Protein AF-A0A0J6BG78-F1 (afdb_monomer)

Nearest PDB structures (foldseek):
  8gzu-assembly1_TF  TM=2.836E-01  e=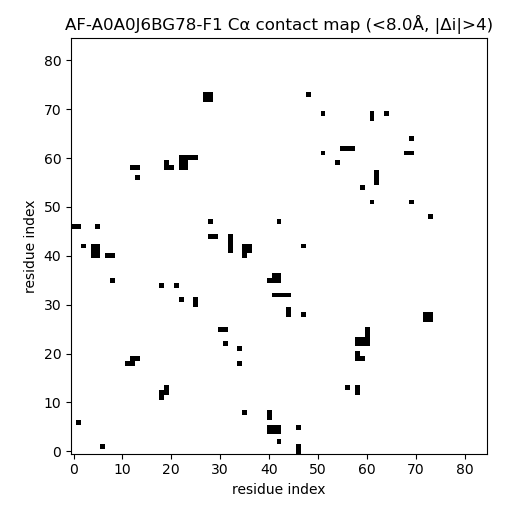6.275E+00  Tetrahymena thermophila SB210

Secondary structure (DSSP, 8-state):
---HHHHHHHHHHHH-HHHHHHHTT--SHHHHHHHHHHTT----HHHHHHHTTT---TTSTTTTSHHHHHHHHTTTHHHHHHH--

Sequence (85 aa):
MASDQFYLFAALASFSTEIQEKLRRVQTPEA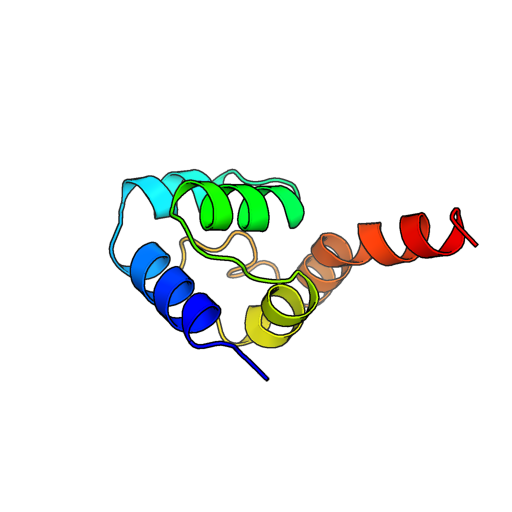ILEIAAQHGYEITLEQLSYYADRLNGEHWIWVNKGEAWRKRFFAKERQLDLQSA

Solvent-accessible surface area (backbone atoms only — not comparable to full-atom values): 5057 Å² total; per-residue (Å²): 130,82,52,72,44,44,56,52,45,55,50,47,47,73,72,3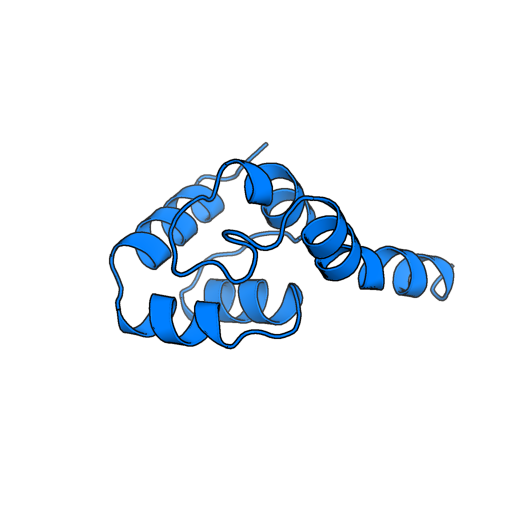3,69,70,51,22,59,50,41,55,65,54,90,47,65,62,57,53,42,51,55,34,44,77,73,75,23,80,58,52,68,69,52,52,64,72,43,54,84,74,53,71,54,84,35,40,69,56,51,94,55,52,66,72,49,46,52,54,60,66,41,68,54,68,57,55,61,64,70,75,106

Mean predicted aligned error: 5.56 Å

Radius of gyration: 12.68 Å; Cα contacts (8 Å, |Δi|>4): 64; chains: 1; bounding box: 27×25×40 Å

Foldseek 3Di:
DDDPLNVVLLVCCVPDPVNLVQQLPDQAVVSVCVSSVVVPGHDDLVRCLVCVVVSQDPSHNCHPVDDVVSCVRSVVVVVVVVVVD

pLDDT: mean 87.34, std 15.1, range [41.06, 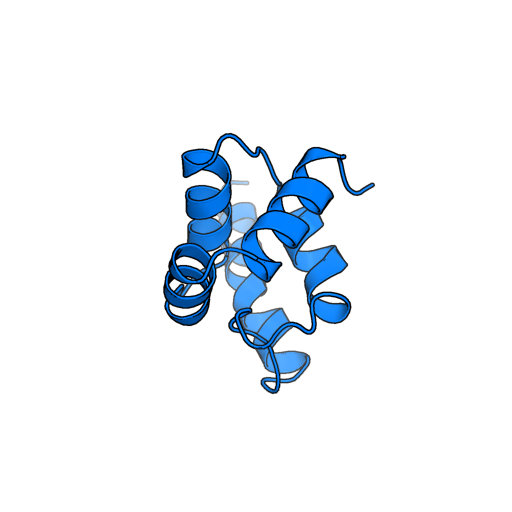96.94]

Structure (mmCIF, N/CA/C/O backbone):
data_AF-A0A0J6BG78-F1
#
_entry.id   AF-A0A0J6BG78-F1
#
loop_
_atom_site.group_PDB
_atom_site.id
_atom_site.type_symbol
_atom_site.label_atom_id
_atom_site.label_alt_id
_atom_site.label_comp_id
_atom_site.label_asym_id
_atom_site.label_entity_id
_atom_site.label_seq_id
_atom_site.pdbx_PDB_ins_code
_atom_site.Cartn_x
_atom_site.Cartn_y
_atom_site.Cartn_z
_atom_site.occupancy
_atom_site.B_iso_or_equiv
_atom_site.auth_seq_id
_atom_site.auth_comp_id
_atom_site.auth_asym_id
_atom_site.auth_atom_id
_atom_site.pdbx_PDB_model_num
ATOM 1 N N . MET A 1 1 ? 3.005 -12.380 8.994 1.00 55.84 1 MET A N 1
ATOM 2 C CA . MET A 1 1 ? 3.158 -13.012 7.659 1.00 55.84 1 MET A CA 1
ATOM 3 C C . MET A 1 1 ? 2.233 -12.285 6.688 1.00 55.84 1 MET A C 1
ATOM 5 O O . MET A 1 1 ? 1.139 -11.923 7.110 1.00 55.84 1 MET A O 1
ATOM 9 N N . ALA A 1 2 ? 2.644 -12.016 5.441 1.00 66.94 2 ALA A N 1
ATOM 10 C CA . ALA A 1 2 ? 1.689 -11.535 4.433 1.00 66.94 2 ALA A CA 1
ATOM 11 C C . ALA A 1 2 ? 0.599 -12.588 4.215 1.00 66.94 2 ALA A C 1
ATOM 13 O O . ALA A 1 2 ? 0.912 -13.769 4.072 1.00 66.94 2 ALA A O 1
ATOM 14 N N . SER A 1 3 ? -0.654 -12.146 4.218 1.00 82.12 3 SER A N 1
ATOM 15 C CA . SER A 1 3 ? -1.791 -12.958 3.797 1.00 82.12 3 SER A CA 1
ATOM 16 C C . SER A 1 3 ? -1.825 -13.050 2.271 1.00 82.12 3 SER A C 1
ATOM 18 O O . SER A 1 3 ? -1.296 -12.179 1.575 1.00 82.12 3 SER A O 1
ATOM 20 N N . ASP A 1 4 ? -2.507 -14.063 1.739 1.00 88.69 4 ASP A N 1
ATOM 21 C CA . ASP A 1 4 ? -2.768 -14.170 0.298 1.00 88.69 4 ASP A CA 1
ATOM 22 C C . ASP A 1 4 ? -3.454 -12.904 -0.240 1.00 88.69 4 ASP A C 1
ATOM 24 O O . ASP A 1 4 ? -3.143 -12.435 -1.333 1.00 88.69 4 ASP A O 1
ATOM 28 N N . GLN A 1 5 ? -4.312 -12.277 0.570 1.00 92.19 5 GLN A N 1
ATOM 29 C CA . GLN A 1 5 ? -4.989 -11.029 0.220 1.00 92.19 5 GLN A CA 1
ATOM 30 C C . GLN A 1 5 ? -4.025 -9.856 0.013 1.00 92.19 5 GLN A C 1
ATOM 32 O O . GLN A 1 5 ? -4.226 -9.065 -0.907 1.00 92.19 5 GLN A O 1
ATOM 37 N N . PHE A 1 6 ? -2.944 -9.770 0.795 1.00 94.31 6 PHE A N 1
ATOM 38 C CA . PHE A 1 6 ? -1.922 -8.743 0.595 1.00 94.31 6 PHE A CA 1
ATOM 39 C C . PHE A 1 6 ? -1.241 -8.887 -0.768 1.00 94.31 6 PHE A C 1
ATOM 41 O O . PHE A 1 6 ? -1.104 -7.911 -1.507 1.00 94.31 6 PHE A O 1
ATOM 48 N N . TYR A 1 7 ? -0.848 -10.110 -1.130 1.00 93.25 7 TYR A N 1
ATOM 49 C CA . TYR A 1 7 ? -0.210 -10.361 -2.420 1.00 93.25 7 TYR A CA 1
ATOM 50 C C . TYR A 1 7 ? -1.166 -10.137 -3.591 1.00 93.25 7 TYR A C 1
ATOM 52 O O . TYR A 1 7 ? -0.761 -9.563 -4.602 1.00 93.25 7 TYR A O 1
ATOM 60 N N . LEU A 1 8 ? -2.434 -10.531 -3.449 1.00 95.12 8 LEU A N 1
ATOM 61 C CA . LEU A 1 8 ? -3.457 -10.283 -4.463 1.00 95.12 8 LEU A CA 1
ATOM 62 C C . LEU A 1 8 ? -3.714 -8.785 -4.658 1.00 95.12 8 LEU A C 1
ATOM 64 O O . LEU A 1 8 ? -3.791 -8.332 -5.799 1.00 95.12 8 LEU A O 1
ATOM 68 N N . PHE A 1 9 ? -3.762 -8.000 -3.579 1.00 96.56 9 PHE A N 1
ATOM 69 C CA . PHE A 1 9 ? -3.875 -6.548 -3.682 1.00 96.56 9 PHE A CA 1
ATOM 70 C C . PHE A 1 9 ? -2.640 -5.918 -4.340 1.00 96.56 9 PHE A C 1
ATOM 72 O O . PHE A 1 9 ? -2.776 -5.094 -5.242 1.00 96.56 9 PHE A O 1
ATOM 79 N N . ALA A 1 10 ? -1.429 -6.328 -3.951 1.00 94.69 10 ALA A N 1
ATOM 80 C CA . ALA A 1 10 ? -0.197 -5.829 -4.562 1.00 94.69 10 ALA A CA 1
ATOM 81 C C . ALA A 1 10 ? -0.114 -6.168 -6.064 1.00 94.69 1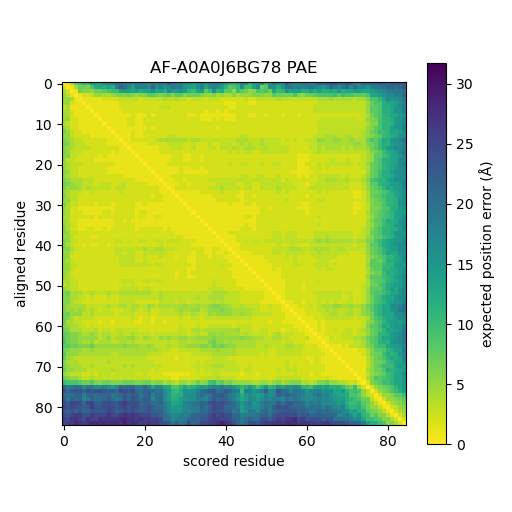0 ALA A C 1
ATOM 83 O O . ALA A 1 10 ? 0.334 -5.346 -6.872 1.00 94.69 10 ALA A O 1
ATOM 84 N N . ALA A 1 11 ? -0.587 -7.355 -6.457 1.00 95.00 11 ALA A N 1
ATOM 85 C CA . ALA A 1 11 ? -0.727 -7.732 -7.858 1.00 95.00 11 ALA A CA 1
ATOM 86 C C . ALA A 1 11 ? -1.754 -6.837 -8.568 1.00 95.00 11 ALA A C 1
ATOM 88 O O . ALA A 1 11 ? -1.440 -6.255 -9.604 1.00 95.00 11 ALA A O 1
ATOM 89 N N . LEU A 1 12 ? -2.942 -6.645 -7.990 1.00 95.50 12 LEU A N 1
ATOM 90 C CA . LEU A 1 12 ? -3.966 -5.759 -8.546 1.00 95.50 12 LEU A CA 1
ATOM 91 C C . LEU A 1 12 ? -3.446 -4.323 -8.741 1.00 95.50 12 LEU A C 1
ATOM 93 O O . LEU A 1 12 ? -3.622 -3.748 -9.816 1.00 95.50 12 LEU A O 1
ATOM 97 N N . ALA A 1 13 ? -2.750 -3.769 -7.747 1.00 95.69 13 ALA A N 1
ATOM 98 C CA . ALA A 1 13 ? -2.107 -2.457 -7.824 1.00 95.69 13 ALA A CA 1
ATOM 99 C C . ALA A 1 13 ? -1.077 -2.369 -8.964 1.00 95.69 13 ALA A C 1
ATOM 101 O O . ALA A 1 13 ? -0.885 -1.312 -9.564 1.00 95.69 13 ALA A O 1
ATOM 102 N N . SER A 1 14 ? -0.455 -3.492 -9.323 1.00 94.50 14 SER A N 1
ATOM 103 C CA . SER A 1 14 ? 0.517 -3.558 -10.415 1.00 94.50 14 SER A CA 1
ATOM 104 C C . SER A 1 14 ? -0.134 -3.583 -11.803 1.00 94.50 14 SER A C 1
ATOM 106 O O . SER A 1 14 ? 0.487 -3.114 -12.754 1.00 94.50 14 SER A O 1
ATOM 108 N N . PHE A 1 15 ? -1.378 -4.058 -11.931 1.00 94.25 15 PHE A N 1
ATOM 109 C CA . PHE A 1 15 ? -2.043 -4.238 -13.232 1.00 94.25 15 PHE A CA 1
ATOM 110 C C . PHE A 1 15 ? -3.210 -3.279 -13.507 1.00 94.25 15 PHE A C 1
ATOM 112 O O . PHE A 1 15 ? -3.605 -3.133 -14.661 1.00 94.25 15 PHE A O 1
ATOM 119 N N . SER A 1 16 ? -3.760 -2.605 -12.494 1.00 96.19 16 SER A N 1
ATOM 120 C CA . SER A 1 16 ? -4.887 -1.680 -12.667 1.00 96.19 16 SER A CA 1
ATOM 121 C C . SER A 1 16 ? -4.434 -0.222 -12.711 1.00 96.19 16 SER A C 1
ATOM 123 O O . SER A 1 16 ? -4.054 0.347 -11.688 1.00 96.19 16 SER A O 1
ATOM 125 N N . THR A 1 17 ? -4.530 0.420 -13.881 1.00 95.69 17 THR A N 1
ATOM 126 C CA . THR A 1 17 ? -4.209 1.850 -14.050 1.00 95.69 17 THR A CA 1
ATOM 127 C C . THR A 1 17 ? -5.015 2.740 -13.103 1.00 95.69 17 THR A C 1
ATOM 129 O O . THR A 1 17 ? -4.456 3.659 -12.509 1.00 95.69 17 THR A O 1
ATOM 132 N N . GLU A 1 18 ? -6.299 2.434 -12.896 1.00 95.75 18 GLU A N 1
ATOM 133 C CA . GLU A 1 18 ? -7.164 3.179 -11.974 1.00 95.75 18 GLU A CA 1
ATOM 134 C C . GLU A 1 18 ? -6.615 3.146 -10.540 1.00 95.75 18 GLU A C 1
ATOM 136 O O . GLU A 1 18 ? -6.507 4.177 -9.873 1.00 95.75 18 GLU A O 1
ATOM 141 N N . ILE A 1 19 ? -6.217 1.964 -10.064 1.00 96.25 19 ILE A N 1
ATOM 142 C CA . ILE A 1 19 ? -5.684 1.806 -8.706 1.00 96.25 19 ILE A CA 1
ATOM 143 C C . ILE A 1 19 ? -4.318 2.470 -8.593 1.00 96.25 19 ILE A C 1
ATOM 145 O O . ILE A 1 19 ? -4.046 3.129 -7.592 1.00 96.25 19 ILE A O 1
ATOM 149 N N . GLN A 1 20 ? -3.484 2.387 -9.629 1.00 96.94 20 GLN A N 1
ATOM 150 C CA . GLN A 1 20 ? -2.207 3.093 -9.648 1.00 96.94 20 GLN A CA 1
ATOM 151 C C . GLN A 1 20 ? -2.381 4.607 -9.504 1.00 96.94 20 GLN A C 1
ATOM 153 O O . GLN A 1 20 ? -1.644 5.248 -8.758 1.00 96.94 20 GLN A O 1
ATOM 158 N N . GLU A 1 21 ? -3.355 5.198 -10.197 1.00 95.69 21 GLU A N 1
ATOM 159 C CA . GLU A 1 21 ? -3.648 6.626 -10.077 1.00 95.69 21 GLU A CA 1
ATOM 160 C C . GLU A 1 21 ? -4.138 7.009 -8.680 1.00 95.69 21 GLU A C 1
ATOM 162 O O . GLU A 1 21 ? -3.706 8.037 -8.152 1.00 95.69 21 GLU A O 1
ATOM 167 N N . LYS A 1 22 ? -4.985 6.175 -8.062 1.00 96.38 22 LYS A N 1
ATOM 168 C CA . LYS A 1 22 ? -5.432 6.374 -6.675 1.00 96.38 22 LYS A CA 1
ATOM 169 C C . LYS A 1 22 ? -4.256 6.299 -5.699 1.00 96.38 22 LYS A C 1
ATOM 171 O O . LYS A 1 22 ? -4.069 7.220 -4.905 1.00 96.38 22 LYS A O 1
ATOM 176 N N . LEU A 1 23 ? -3.416 5.266 -5.806 1.00 96.44 23 LEU A N 1
ATOM 177 C CA . LEU A 1 23 ? -2.262 5.043 -4.926 1.00 96.44 23 LEU A CA 1
ATOM 178 C C . LEU A 1 23 ? -1.219 6.165 -4.997 1.00 96.44 23 LEU A C 1
ATOM 180 O O . LEU A 1 23 ? -0.610 6.491 -3.982 1.00 96.44 23 LEU A O 1
ATOM 184 N N . ARG A 1 24 ? -1.059 6.833 -6.146 1.00 94.38 24 ARG A N 1
ATOM 185 C CA . ARG A 1 24 ? -0.169 8.004 -6.262 1.00 94.38 24 ARG A CA 1
ATOM 186 C C . ARG A 1 24 ? -0.662 9.234 -5.489 1.00 94.38 24 ARG A C 1
ATOM 188 O O . ARG A 1 24 ? 0.129 10.144 -5.247 1.00 94.38 24 ARG A O 1
ATOM 195 N N . ARG A 1 25 ? -1.954 9.300 -5.149 1.00 94.38 25 ARG A N 1
ATOM 196 C CA . ARG A 1 25 ? -2.610 10.483 -4.556 1.00 94.38 25 ARG A CA 1
ATOM 197 C C . ARG A 1 25 ? -2.951 10.332 -3.076 1.00 94.38 25 ARG A C 1
ATOM 199 O O . ARG A 1 25 ? -3.351 11.319 -2.458 1.00 94.38 25 ARG A O 1
ATOM 206 N N . VAL A 1 26 ? -2.817 9.132 -2.513 1.00 94.69 26 VAL A N 1
ATOM 207 C CA . VAL A 1 26 ? -3.056 8.891 -1.082 1.00 94.69 26 VAL A CA 1
ATOM 208 C C . VAL A 1 26 ? -2.162 9.791 -0.234 1.00 94.69 26 VAL A C 1
ATOM 210 O O . VAL A 1 26 ? -1.042 10.093 -0.616 1.00 94.69 26 VAL A O 1
ATOM 213 N N . GLN A 1 27 ? -2.633 10.237 0.924 1.00 91.25 27 GLN A N 1
ATOM 214 C CA . GLN A 1 27 ? -1.812 11.053 1.835 1.00 91.25 27 GLN A CA 1
ATOM 215 C C . GLN A 1 27 ? -1.538 10.359 3.161 1.00 91.25 27 GLN A C 1
ATOM 217 O O . GLN A 1 27 ? -0.693 10.815 3.933 1.00 91.25 27 GLN A O 1
ATOM 222 N N . THR A 1 28 ? -2.230 9.253 3.412 1.00 92.94 28 THR A N 1
ATOM 223 C CA . THR A 1 28 ? -2.093 8.472 4.629 1.00 92.94 28 THR A CA 1
ATOM 224 C C . THR A 1 28 ? -2.084 6.982 4.295 1.00 92.94 28 THR A C 1
ATOM 226 O O . THR A 1 28 ? -2.563 6.588 3.223 1.00 92.94 28 THR A O 1
ATOM 229 N N . PRO A 1 29 ? -1.514 6.143 5.169 1.00 94.19 29 PRO A N 1
ATOM 230 C CA . PRO A 1 29 ? -1.547 4.705 4.972 1.00 94.19 29 PRO A CA 1
ATOM 231 C C . PRO A 1 29 ? -2.959 4.110 5.002 1.00 94.19 29 PRO A C 1
ATOM 233 O O . PRO A 1 29 ? -3.233 3.171 4.262 1.00 94.19 29 PRO A O 1
ATOM 236 N N . GLU A 1 30 ? -3.871 4.670 5.797 1.00 93.62 30 GLU A N 1
ATOM 237 C CA . GLU A 1 30 ? -5.252 4.188 5.933 1.00 93.62 30 GLU A CA 1
ATOM 238 C C . GLU A 1 30 ? -6.006 4.319 4.611 1.00 93.62 30 GLU A C 1
ATOM 240 O O . GLU A 1 30 ? -6.728 3.407 4.229 1.00 93.62 30 GLU A O 1
ATOM 245 N N . ALA A 1 31 ? -5.741 5.377 3.838 1.00 95.81 31 ALA A N 1
ATOM 246 C CA . ALA A 1 31 ? -6.301 5.524 2.498 1.00 95.81 31 ALA A CA 1
ATOM 247 C C . ALA A 1 31 ? -5.889 4.374 1.554 1.00 95.81 31 ALA A C 1
ATOM 249 O O . ALA A 1 31 ? -6.624 4.033 0.632 1.00 95.81 31 ALA A O 1
ATOM 250 N N . ILE A 1 32 ? -4.729 3.742 1.773 1.00 96.25 32 ILE A N 1
ATOM 251 C CA . ILE A 1 32 ? -4.313 2.553 1.013 1.00 96.25 32 ILE A CA 1
ATOM 252 C C . ILE A 1 32 ? -5.114 1.326 1.461 1.00 96.25 32 ILE A C 1
ATOM 254 O O . ILE A 1 32 ? -5.532 0.536 0.614 1.00 96.25 32 ILE A O 1
ATOM 258 N N . LEU A 1 33 ? -5.361 1.185 2.767 1.00 95.69 33 LEU A N 1
ATOM 259 C CA . LEU A 1 33 ? -6.212 0.123 3.314 1.00 95.69 33 LEU A CA 1
ATOM 260 C C . LEU A 1 33 ? -7.659 0.264 2.816 1.00 95.69 33 LEU A C 1
ATOM 262 O O . LEU A 1 33 ? -8.271 -0.726 2.433 1.00 95.69 33 LEU A O 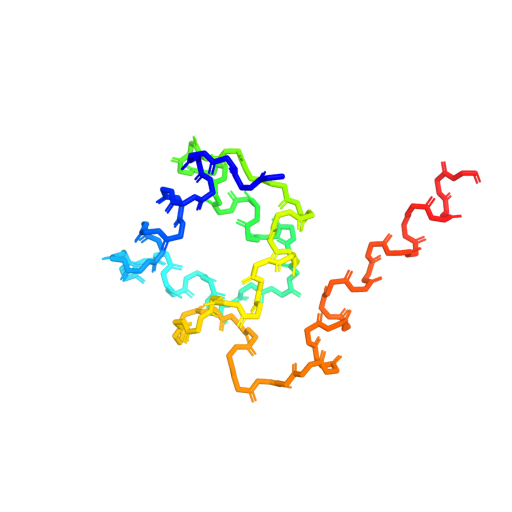1
ATOM 266 N N . GLU A 1 34 ? -8.183 1.490 2.745 1.00 96.62 34 GLU A N 1
ATOM 267 C CA . GLU A 1 34 ? -9.511 1.783 2.198 1.00 96.62 34 GLU A CA 1
ATOM 268 C C . GLU A 1 34 ? -9.618 1.394 0.720 1.00 96.62 34 GLU A C 1
ATOM 270 O O . GLU A 1 34 ? -10.603 0.774 0.321 1.00 96.62 34 GLU A O 1
ATOM 275 N N . ILE A 1 35 ? -8.599 1.702 -0.093 1.00 96.88 35 ILE A N 1
ATOM 276 C CA . ILE A 1 35 ? -8.550 1.258 -1.494 1.00 96.88 35 ILE A CA 1
ATOM 277 C C . ILE A 1 35 ? -8.564 -0.275 -1.557 1.00 96.88 35 ILE A C 1
ATOM 279 O O . ILE A 1 35 ? -9.319 -0.841 -2.343 1.00 96.88 35 ILE A O 1
ATOM 283 N N . ALA A 1 36 ? -7.772 -0.960 -0.730 1.00 96.50 36 ALA A N 1
ATOM 284 C CA . ALA A 1 36 ? -7.761 -2.422 -0.689 1.00 96.50 36 ALA A CA 1
ATOM 285 C C . ALA A 1 36 ? -9.144 -2.995 -0.322 1.00 96.50 36 ALA A C 1
ATOM 287 O O . ALA A 1 36 ? -9.666 -3.847 -1.046 1.00 96.50 36 ALA A O 1
ATOM 288 N N . ALA A 1 37 ? -9.780 -2.454 0.720 1.00 96.38 37 ALA A N 1
ATOM 289 C CA . ALA A 1 37 ? -11.102 -2.867 1.185 1.00 96.38 37 ALA A CA 1
ATOM 290 C C . ALA A 1 37 ? -12.205 -2.633 0.138 1.00 96.38 37 ALA A C 1
ATOM 292 O O . ALA A 1 37 ? -13.059 -3.498 -0.052 1.00 96.38 37 ALA A O 1
ATOM 293 N N . GLN A 1 38 ? -12.163 -1.522 -0.609 1.00 96.62 38 GLN A N 1
ATOM 294 C CA . GLN A 1 38 ? -13.096 -1.253 -1.719 1.00 96.62 38 GLN A CA 1
ATOM 295 C C . GLN A 1 38 ? -13.041 -2.320 -2.821 1.00 96.62 38 GLN A C 1
ATOM 297 O O . GLN A 1 38 ? -14.023 -2.522 -3.534 1.00 96.62 38 GLN A O 1
ATOM 302 N N . HIS A 1 39 ? -11.909 -3.013 -2.952 1.00 95.38 39 HIS A N 1
ATOM 303 C CA . HIS A 1 39 ? -11.715 -4.106 -3.901 1.00 95.38 39 HIS A CA 1
ATOM 304 C C . HIS A 1 39 ? -11.803 -5.499 -3.249 1.00 95.38 39 HIS A C 1
ATOM 306 O O . HIS A 1 39 ? -11.484 -6.494 -3.895 1.00 95.38 39 HIS A O 1
ATOM 312 N N . GLY A 1 40 ? -12.272 -5.583 -1.998 1.00 95.44 40 GLY A N 1
ATOM 313 C CA . GLY A 1 40 ? -12.497 -6.843 -1.286 1.00 95.44 40 GLY A CA 1
ATOM 314 C C . GLY A 1 40 ? -11.243 -7.465 -0.668 1.00 95.44 40 GLY A C 1
ATOM 315 O O . GLY A 1 40 ? -11.256 -8.657 -0.364 1.00 95.44 40 GLY A O 1
ATOM 316 N N . TYR A 1 41 ? -10.168 -6.692 -0.491 1.00 95.69 41 TYR A N 1
ATOM 317 C CA . TYR A 1 41 ? -8.948 -7.147 0.174 1.00 95.69 41 TYR A CA 1
ATOM 318 C C . TYR A 1 41 ? -8.836 -6.545 1.572 1.00 95.69 41 TYR A C 1
ATOM 320 O O . TYR A 1 41 ? -8.778 -5.329 1.743 1.00 95.69 41 TYR A O 1
ATOM 328 N N . GLU A 1 42 ? -8.728 -7.408 2.570 1.00 94.38 42 GLU A N 1
ATOM 329 C CA . GLU A 1 42 ? -8.398 -7.057 3.942 1.00 94.38 42 GLU A CA 1
ATOM 330 C C . GLU A 1 42 ? -6.884 -7.189 4.128 1.00 94.38 42 GLU A C 1
ATOM 332 O O . GLU A 1 42 ? -6.308 -8.278 4.224 1.00 94.38 42 GLU A O 1
ATOM 337 N N . ILE A 1 43 ? -6.220 -6.037 4.148 1.00 93.94 43 ILE A N 1
ATOM 338 C CA . ILE A 1 43 ? -4.797 -5.924 4.459 1.00 93.94 43 ILE A CA 1
ATOM 339 C C . ILE A 1 43 ? -4.635 -5.070 5.710 1.00 93.94 43 ILE A C 1
ATOM 341 O O . ILE A 1 43 ? -5.456 -4.197 5.989 1.00 93.94 43 ILE A O 1
ATOM 345 N N . THR A 1 44 ? -3.568 -5.305 6.464 1.00 92.62 44 THR A N 1
ATOM 346 C CA . THR A 1 44 ? -3.293 -4.538 7.682 1.00 92.62 44 THR A CA 1
ATOM 347 C C . THR A 1 44 ? -2.210 -3.498 7.449 1.00 92.62 44 THR A C 1
ATOM 349 O O . THR A 1 44 ? -1.370 -3.626 6.548 1.00 92.62 44 THR A O 1
ATOM 352 N N . LEU A 1 45 ? -2.179 -2.478 8.309 1.00 91.94 45 LEU A N 1
ATOM 353 C CA . LEU A 1 45 ? -1.103 -1.502 8.257 1.00 91.94 45 LEU A CA 1
ATOM 354 C C . LEU A 1 45 ? 0.266 -2.130 8.533 1.00 91.94 45 LEU A C 1
ATOM 356 O O . LEU A 1 45 ? 1.249 -1.768 7.891 1.00 91.94 45 LEU A O 1
ATOM 360 N N . GLU A 1 46 ? 0.332 -3.091 9.455 1.00 90.75 46 GLU A N 1
ATOM 361 C CA . GLU A 1 46 ? 1.565 -3.814 9.772 1.00 90.75 46 GLU A CA 1
ATOM 362 C C . GLU A 1 46 ? 2.146 -4.490 8.524 1.00 90.75 46 GLU A C 1
ATOM 364 O O . GLU A 1 46 ? 3.333 -4.339 8.234 1.00 90.75 46 GLU A O 1
ATOM 369 N N . GLN A 1 47 ? 1.303 -5.174 7.739 1.00 93.06 47 GLN A N 1
ATOM 370 C CA . GLN A 1 47 ? 1.715 -5.768 6.468 1.00 93.06 47 GLN A CA 1
ATOM 371 C C . GLN A 1 47 ? 2.205 -4.688 5.500 1.00 93.06 47 GLN A C 1
ATOM 373 O O . GLN A 1 47 ? 3.293 -4.806 4.938 1.00 93.06 47 GLN A O 1
ATOM 378 N N . LEU A 1 48 ? 1.442 -3.606 5.336 1.00 93.31 48 LEU A N 1
ATOM 379 C CA . LEU A 1 48 ? 1.798 -2.530 4.416 1.00 93.31 48 LEU A CA 1
ATOM 380 C C . LEU A 1 48 ? 3.148 -1.888 4.766 1.00 93.31 48 LEU A C 1
ATOM 382 O O . LEU A 1 48 ? 4.000 -1.733 3.894 1.00 93.31 48 LEU A O 1
ATOM 386 N N . SER A 1 49 ? 3.364 -1.574 6.043 1.00 92.44 49 SER A N 1
ATOM 387 C CA . SER A 1 49 ? 4.604 -0.994 6.562 1.00 92.44 49 SER A CA 1
ATOM 388 C C . SER A 1 49 ? 5.787 -1.955 6.411 1.00 92.44 49 SER A C 1
ATOM 390 O O . SER A 1 49 ? 6.851 -1.553 5.937 1.00 92.44 49 SER A O 1
ATOM 392 N N . TYR A 1 50 ? 5.593 -3.239 6.734 1.00 91.06 50 TYR A N 1
ATOM 393 C CA . TYR A 1 50 ? 6.634 -4.264 6.632 1.00 91.06 50 TYR A CA 1
ATOM 394 C C . TYR A 1 50 ? 7.107 -4.495 5.191 1.00 91.06 50 TYR A C 1
ATOM 396 O O . TYR A 1 50 ? 8.289 -4.743 4.976 1.00 91.06 50 TYR A O 1
ATOM 404 N N . TYR A 1 51 ? 6.203 -4.430 4.208 1.00 92.25 51 TYR A N 1
ATOM 405 C CA . TYR A 1 51 ? 6.521 -4.691 2.799 1.00 92.25 51 TYR A CA 1
ATOM 406 C C . TYR A 1 51 ? 6.774 -3.421 1.969 1.00 92.25 51 TYR A C 1
ATOM 408 O O . TYR A 1 51 ? 7.157 -3.532 0.803 1.00 92.25 51 TYR A O 1
ATOM 416 N N . ALA A 1 52 ? 6.604 -2.217 2.527 1.00 92.12 52 ALA A N 1
ATOM 417 C CA . ALA A 1 52 ? 6.780 -0.951 1.805 1.00 92.12 52 ALA A CA 1
ATOM 418 C C . ALA A 1 52 ? 8.190 -0.761 1.211 1.00 92.12 52 ALA A C 1
ATOM 420 O O . ALA A 1 52 ? 8.389 0.050 0.311 1.00 92.12 52 ALA A O 1
ATOM 421 N N . ASP A 1 53 ? 9.198 -1.474 1.708 1.00 90.31 53 ASP A N 1
ATOM 422 C CA . ASP A 1 53 ? 10.554 -1.501 1.153 1.00 90.31 53 ASP A CA 1
ATOM 423 C C . ASP A 1 53 ? 10.763 -2.466 -0.012 1.00 90.31 53 ASP A C 1
ATOM 425 O O . ASP A 1 53 ? 11.703 -2.292 -0.784 1.00 90.31 53 ASP A O 1
ATOM 429 N N . ARG A 1 54 ? 9.872 -3.441 -0.167 1.00 90.81 54 ARG A N 1
ATOM 430 C CA . ARG A 1 54 ? 9.864 -4.407 -1.271 1.00 90.81 54 ARG A CA 1
ATOM 431 C C . ARG A 1 54 ? 8.921 -3.976 -2.393 1.00 90.81 54 ARG A C 1
ATOM 433 O O . ARG A 1 54 ? 9.085 -4.399 -3.536 1.00 90.81 54 ARG A O 1
ATOM 440 N N . LEU A 1 55 ? 7.947 -3.123 -2.081 1.00 92.00 55 LEU A N 1
ATOM 441 C CA . LEU A 1 55 ? 6.991 -2.551 -3.024 1.00 92.00 55 LEU A CA 1
ATOM 442 C C . LEU A 1 55 ? 7.609 -1.375 -3.798 1.00 92.00 55 LEU A C 1
ATOM 444 O O . LEU A 1 55 ? 7.476 -0.214 -3.412 1.00 92.00 55 LEU A O 1
ATOM 448 N N . ASN A 1 56 ? 8.277 -1.700 -4.908 1.00 90.12 56 ASN A N 1
ATOM 449 C CA . ASN A 1 56 ? 9.055 -0.751 -5.720 1.00 90.12 56 ASN A CA 1
ATOM 450 C C . ASN A 1 56 ? 8.324 -0.207 -6.962 1.00 90.12 56 ASN A C 1
ATOM 452 O O . ASN A 1 56 ? 8.915 0.531 -7.746 1.00 90.12 56 ASN A O 1
ATOM 456 N N . GLY A 1 57 ? 7.058 -0.572 -7.176 1.00 91.94 57 GLY A N 1
ATOM 457 C CA . GLY A 1 57 ? 6.279 -0.059 -8.306 1.00 91.94 57 GLY A CA 1
ATOM 458 C C . GLY A 1 57 ? 6.009 1.444 -8.184 1.00 91.94 57 GLY A C 1
ATOM 459 O O . GLY A 1 57 ? 5.558 1.899 -7.140 1.00 91.94 57 GLY A O 1
ATOM 460 N N . GLU A 1 58 ? 6.213 2.214 -9.256 1.00 93.12 58 GLU A N 1
ATOM 461 C CA . GLU A 1 58 ? 6.089 3.691 -9.275 1.00 93.12 58 GLU A CA 1
ATOM 462 C C . GLU A 1 58 ? 4.700 4.239 -8.891 1.00 93.12 58 GLU A C 1
ATOM 464 O O . GLU A 1 58 ? 4.505 5.444 -8.743 1.00 93.12 58 GLU A O 1
ATOM 469 N N . HIS A 1 59 ? 3.706 3.364 -8.765 1.00 94.56 59 HIS A N 1
ATOM 470 C CA . HIS A 1 59 ? 2.379 3.705 -8.272 1.00 94.56 59 HIS A CA 1
ATOM 471 C C . HIS A 1 59 ? 2.318 3.872 -6.751 1.00 94.56 59 HIS A C 1
ATOM 473 O O . HIS A 1 59 ? 1.404 4.523 -6.251 1.00 94.56 59 HIS A O 1
ATOM 479 N N . TRP A 1 60 ? 3.277 3.317 -6.010 1.00 95.25 60 TRP A N 1
ATOM 480 C CA . TRP A 1 60 ? 3.357 3.503 -4.570 1.00 95.25 60 TRP A CA 1
ATOM 481 C C . TRP A 1 60 ? 3.945 4.872 -4.230 1.00 95.25 60 TRP A C 1
ATOM 483 O O . TRP A 1 60 ? 5.023 5.243 -4.697 1.00 95.25 60 TRP A O 1
ATOM 493 N N . ILE A 1 61 ? 3.271 5.609 -3.346 1.00 94.12 61 ILE A N 1
ATOM 494 C CA . ILE A 1 61 ? 3.633 6.992 -3.003 1.00 94.12 61 ILE A CA 1
ATOM 495 C C . ILE A 1 61 ? 5.048 7.161 -2.420 1.00 94.12 61 ILE A C 1
ATOM 497 O O . ILE A 1 61 ? 5.652 8.233 -2.515 1.00 94.12 61 ILE A O 1
ATOM 501 N N . TRP A 1 62 ? 5.597 6.110 -1.815 1.00 92.62 62 TRP A N 1
ATOM 502 C CA . TRP A 1 62 ? 6.912 6.142 -1.182 1.00 92.62 62 TRP A CA 1
ATOM 503 C C . TRP A 1 62 ? 8.086 5.897 -2.132 1.00 92.62 62 TRP A C 1
ATOM 505 O O . TRP A 1 62 ? 9.238 6.056 -1.709 1.00 92.62 62 TRP A O 1
ATOM 515 N N . VAL A 1 63 ? 7.843 5.503 -3.385 1.00 92.06 63 VAL A N 1
ATOM 516 C CA . VAL A 1 63 ? 8.932 5.233 -4.330 1.00 92.06 63 VAL A CA 1
ATOM 517 C C . VAL A 1 63 ? 9.775 6.494 -4.525 1.00 92.06 63 VAL A C 1
ATOM 519 O O . VAL A 1 63 ? 9.262 7.604 -4.666 1.00 92.06 63 VAL A O 1
ATOM 522 N N . ASN A 1 64 ? 11.099 6.329 -4.455 1.00 88.19 64 ASN A N 1
ATOM 523 C CA . ASN A 1 64 ? 12.103 7.400 -4.523 1.00 88.19 64 ASN A CA 1
ATOM 524 C C . ASN A 1 64 ? 12.050 8.456 -3.396 1.00 88.19 64 ASN A C 1
ATOM 526 O O . ASN A 1 64 ? 12.777 9.445 -3.454 1.00 88.19 64 ASN A O 1
ATOM 530 N N . LYS A 1 65 ? 11.242 8.268 -2.341 1.00 89.62 65 LYS A N 1
ATOM 531 C CA . LYS A 1 65 ? 11.174 9.203 -1.196 1.00 89.62 65 LYS A CA 1
ATOM 532 C C . LYS A 1 65 ? 12.171 8.891 -0.074 1.00 89.62 65 LYS A C 1
ATOM 534 O O . LYS A 1 65 ? 12.391 9.717 0.811 1.00 89.62 65 LYS A O 1
ATOM 539 N N . GLY A 1 66 ? 12.773 7.704 -0.102 1.00 90.44 66 GLY A N 1
ATOM 540 C CA . GLY A 1 66 ? 13.732 7.249 0.903 1.00 90.44 66 GLY A CA 1
ATOM 541 C C . GLY A 1 66 ? 13.090 6.717 2.191 1.00 90.44 66 GLY A C 1
ATOM 542 O O . GLY A 1 66 ? 11.875 6.718 2.388 1.00 90.44 66 GLY A O 1
ATOM 543 N N . GLU A 1 67 ? 13.928 6.195 3.085 1.00 90.12 67 GLU A N 1
ATOM 544 C CA . GLU A 1 67 ? 13.496 5.554 4.335 1.00 90.12 67 GLU A CA 1
ATOM 545 C C . GLU A 1 67 ? 12.896 6.540 5.346 1.00 90.12 67 GLU A C 1
ATOM 547 O O . GLU A 1 67 ? 11.863 6.252 5.946 1.00 90.12 67 GLU A O 1
ATOM 552 N N . ALA A 1 68 ? 13.497 7.723 5.509 1.00 90.81 68 ALA A N 1
ATOM 553 C CA . ALA A 1 68 ? 13.019 8.727 6.461 1.00 90.81 68 ALA A CA 1
ATOM 554 C C . ALA A 1 68 ? 11.588 9.192 6.146 1.00 90.81 68 ALA A C 1
ATOM 556 O O . ALA A 1 68 ? 10.783 9.388 7.057 1.00 90.81 68 ALA A O 1
ATOM 557 N N . TRP A 1 69 ? 11.258 9.332 4.859 1.00 92.62 69 TRP A N 1
ATOM 558 C CA . TRP A 1 69 ? 9.907 9.674 4.428 1.00 92.62 69 TRP A CA 1
ATOM 559 C C . TRP A 1 69 ? 8.922 8.545 4.737 1.00 92.62 69 TRP A C 1
ATOM 561 O O . TRP A 1 69 ? 7.899 8.802 5.363 1.00 92.62 69 TRP A O 1
ATOM 571 N N . ARG A 1 70 ? 9.259 7.292 4.389 1.00 91.31 70 ARG A N 1
ATOM 572 C CA . ARG A 1 70 ? 8.428 6.111 4.697 1.00 91.31 70 ARG A CA 1
ATOM 573 C C . ARG A 1 70 ? 8.147 5.996 6.187 1.00 91.31 70 ARG A C 1
ATOM 575 O O . ARG A 1 70 ? 6.995 5.887 6.584 1.00 91.31 70 ARG A O 1
ATOM 582 N N . LYS A 1 71 ? 9.185 6.121 7.017 1.00 90.25 71 LYS A N 1
ATOM 583 C CA . LYS A 1 71 ? 9.040 6.116 8.476 1.00 90.25 71 LYS A CA 1
ATOM 584 C C . LYS A 1 71 ? 8.048 7.172 8.946 1.00 90.25 71 LYS A C 1
ATOM 586 O O . LYS A 1 71 ? 7.211 6.849 9.768 1.00 90.25 71 LYS A O 1
ATOM 591 N N . ARG A 1 72 ? 8.094 8.400 8.414 1.00 91.25 72 ARG A N 1
ATOM 592 C CA . ARG A 1 72 ? 7.131 9.464 8.761 1.00 91.25 72 ARG A CA 1
ATOM 593 C C . ARG A 1 72 ? 5.715 9.167 8.273 1.00 91.25 72 ARG A C 1
ATOM 595 O O . ARG A 1 72 ? 4.772 9.425 9.010 1.00 91.25 72 ARG A O 1
ATOM 602 N N . PHE A 1 73 ? 5.581 8.623 7.067 1.00 91.44 73 PHE A N 1
ATOM 603 C CA . PHE A 1 73 ? 4.296 8.243 6.485 1.00 91.44 73 PHE A CA 1
ATOM 604 C C . PHE A 1 73 ? 3.566 7.214 7.357 1.00 91.44 73 PHE A C 1
ATOM 606 O O . PHE A 1 73 ? 2.388 7.386 7.642 1.00 91.44 73 PHE A O 1
ATOM 613 N N . PHE A 1 74 ? 4.298 6.226 7.877 1.00 90.25 74 PHE A N 1
ATOM 614 C CA . PHE A 1 74 ? 3.777 5.222 8.810 1.00 90.25 74 PHE A CA 1
ATOM 615 C C . PHE A 1 74 ? 3.875 5.633 10.298 1.00 90.25 74 PHE A C 1
ATOM 617 O O . PHE A 1 74 ? 3.424 4.896 11.166 1.00 90.25 74 PHE A O 1
ATOM 624 N N . ALA A 1 75 ? 4.462 6.791 10.637 1.00 83.31 75 ALA A N 1
ATOM 625 C CA . ALA A 1 75 ? 4.694 7.192 12.034 1.00 83.31 75 ALA A CA 1
ATOM 626 C C . ALA A 1 75 ? 3.461 7.772 12.730 1.00 83.31 75 ALA A C 1
ATOM 628 O O . ALA A 1 75 ? 3.427 7.756 13.961 1.00 83.31 75 ALA A O 1
ATOM 629 N N . LYS A 1 76 ? 2.482 8.307 11.984 1.00 62.84 76 LYS A N 1
ATOM 630 C CA . LYS A 1 76 ? 1.286 8.935 12.578 1.00 62.84 76 LYS A CA 1
ATOM 631 C C . LYS A 1 76 ? 0.501 7.980 13.490 1.00 62.84 76 LYS A C 1
ATOM 633 O O . LYS A 1 76 ? -0.123 8.446 14.436 1.00 62.84 76 LYS A O 1
ATOM 638 N N . GLU A 1 77 ? 0.632 6.672 13.295 1.00 55.31 77 GLU A N 1
ATOM 639 C CA . GLU A 1 77 ? 0.026 5.660 14.164 1.00 55.31 77 GLU A CA 1
ATOM 640 C C . GLU A 1 77 ? 0.695 5.509 15.532 1.00 55.31 77 GLU A C 1
ATOM 642 O O . GLU A 1 77 ? 0.004 5.262 16.516 1.00 55.31 77 GLU A O 1
ATOM 647 N N . ARG A 1 78 ? 2.006 5.766 15.673 1.00 50.81 78 ARG A N 1
ATOM 648 C CA . ARG A 1 78 ? 2.641 5.678 17.004 1.00 50.81 78 ARG A CA 1
ATOM 649 C C . ARG A 1 78 ? 2.083 6.690 18.004 1.00 50.81 78 ARG A C 1
ATOM 651 O O . ARG A 1 78 ? 2.266 6.492 19.197 1.00 50.81 78 ARG A O 1
ATOM 658 N N . GLN A 1 79 ? 1.456 7.774 17.548 1.00 48.81 79 GLN A N 1
ATOM 659 C CA . GLN A 1 79 ? 0.872 8.781 18.439 1.00 48.81 79 GLN A CA 1
ATOM 660 C C . GLN A 1 79 ? -0.597 8.512 18.786 1.00 48.81 79 GLN A C 1
ATOM 662 O O . GLN A 1 79 ? -1.013 8.899 19.872 1.00 48.81 79 GLN A O 1
ATOM 667 N N . LEU A 1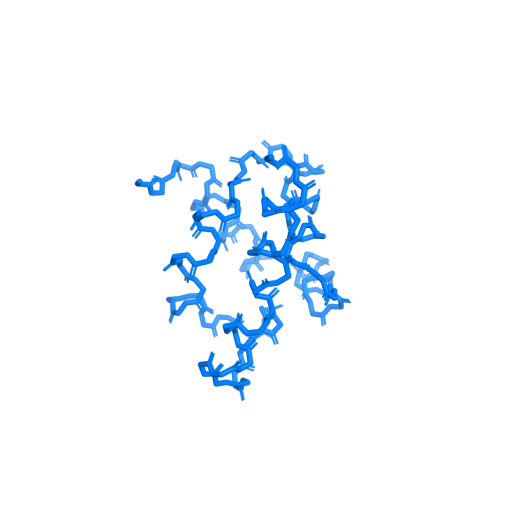 80 ? -1.361 7.841 17.918 1.00 49.81 80 LEU A N 1
ATOM 668 C CA . LEU A 1 80 ? -2.776 7.529 18.167 1.00 49.81 80 LEU A CA 1
ATOM 669 C C . LEU A 1 80 ? -2.949 6.328 19.110 1.00 49.81 80 LEU A C 1
ATOM 671 O O . LEU A 1 80 ? -3.799 6.382 19.999 1.00 49.81 80 LEU A O 1
ATOM 675 N N . ASP A 1 81 ? -2.082 5.314 19.011 1.00 48.31 81 ASP A N 1
ATOM 676 C CA . AS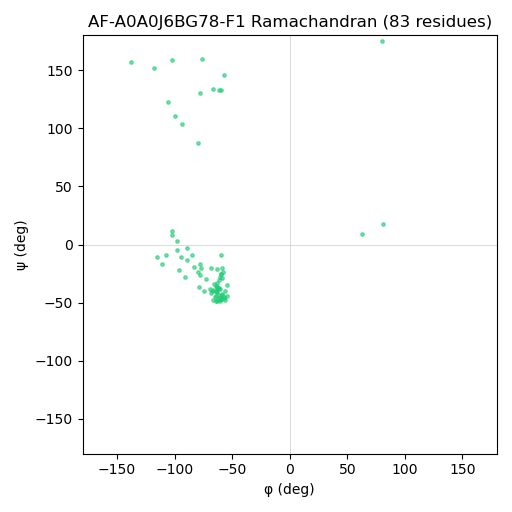P A 1 81 ? -2.043 4.198 19.974 1.00 48.31 81 ASP A CA 1
ATOM 677 C C . ASP A 1 81 ? -1.622 4.659 21.383 1.00 48.31 81 ASP A C 1
ATOM 679 O O . ASP A 1 81 ? -2.134 4.174 22.386 1.00 48.31 81 ASP A O 1
ATOM 683 N N . LEU A 1 82 ? -0.730 5.655 21.483 1.00 49.22 82 LEU A N 1
ATOM 684 C CA . LEU A 1 82 ? -0.283 6.215 22.769 1.00 49.22 82 LEU A CA 1
ATOM 685 C C . LEU A 1 82 ? -1.283 7.187 23.413 1.00 49.22 82 LEU A C 1
ATOM 687 O O . LEU A 1 82 ? -1.143 7.489 24.594 1.00 49.22 82 LEU A O 1
ATOM 691 N N . GLN A 1 83 ? -2.257 7.708 22.662 1.00 41.06 83 GLN A N 1
ATOM 692 C CA . GLN A 1 83 ? -3.330 8.552 23.207 1.00 41.06 83 GLN A CA 1
ATOM 693 C C . GLN A 1 83 ? -4.596 7.764 23.560 1.00 41.06 83 GLN A C 1
ATOM 695 O O . GLN A 1 83 ? -5.486 8.314 24.207 1.00 41.06 83 GLN A O 1
ATOM 700 N N . SER A 1 84 ? -4.670 6.496 23.153 1.00 44.12 84 SER A N 1
ATOM 701 C CA . SER A 1 84 ? -5.807 5.604 23.412 1.00 44.12 84 SER A CA 1
ATOM 702 C C . SER A 1 84 ? -5.537 4.601 24.549 1.00 44.12 84 SER A C 1
ATOM 704 O O . SER A 1 84 ? -6.350 3.701 24.757 1.00 44.12 84 SER A O 1
ATOM 706 N N . ALA A 1 85 ? -4.417 4.756 25.271 1.00 42.88 85 ALA A N 1
ATOM 707 C CA . ALA A 1 85 ? -3.981 3.920 26.394 1.00 42.88 85 ALA A CA 1
ATOM 708 C C . ALA A 1 85 ? -4.015 4.675 27.732 1.00 42.88 85 ALA A C 1
ATOM 710 O O . ALA A 1 85 ? -3.650 5.873 27.749 1.00 42.88 85 ALA A O 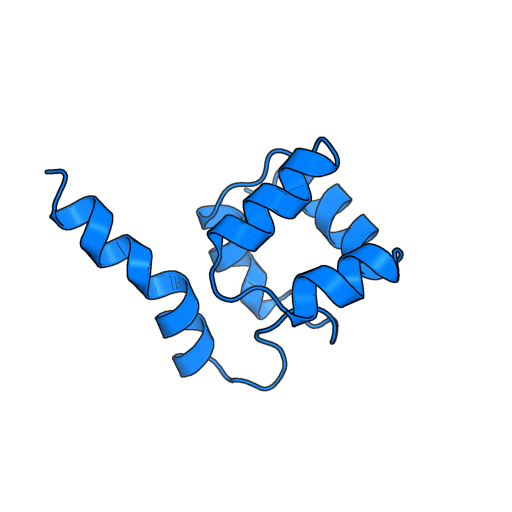1
#